Protein AF-0000000085036277 (afdb_homodimer)

InterPro domains:
  IPR016174 Di-haem cytochrome, transmembrane [SSF81342] (13-71)
  IPR025517 Flavinylation-associated cytochrome domain [PF14358] (10-72)

Solvent-accessible surface area (backbone atoms only — not comparable to full-atom values): 9451 Å² total; per-residue (Å²): 128,55,71,64,59,49,49,51,30,51,40,53,51,49,46,52,55,34,46,53,54,30,49,54,35,47,51,52,52,70,73,41,76,89,61,83,68,72,63,87,53,83,97,50,56,69,70,57,42,49,52,52,30,49,54,32,47,54,50,40,52,54,45,47,54,52,44,44,62,79,41,41,66,60,50,50,55,36,51,49,59,71,75,98,129,55,72,66,59,48,49,51,30,53,40,53,51,48,46,52,56,34,46,51,53,31,49,53,35,47,51,52,52,70,73,46,74,89,60,81,66,74,68,71,73,78,100,56,56,68,69,56,42,49,53,53,31,50,54,33,48,53,50,40,52,54,44,46,53,51,45,45,63,79,41,40,68,62,50,50,56,35,52,50,58,70,75,101

Sequence (168 aa):
MSGELKLRAIVSIAQLVLGILLFISGLVLYFTPSGRAHEFIIFMSRGSWRYWHDIFAFAFSGSSLIHIYFNFRSLKVLARRLFSMSGELKLRAIVSIAQLVLGILLFISGLVLYFTPSGRAHEFIIFMSRGSWRYWHDIFAFAFSGSSLIHIYFNFRSLKVLARRLFS

Nearest PDB structures (foldseek):
  6paq-assembly1_A  TM=3.683E-01  e=8.502E+00  Novosphingobium aromaticivorans DSM 12444
  2f1m-assembly1_A  TM=7.946E-01  e=6.495E+00  Escherichia coli

Secondary structure (DSSP, 8-state):
--HHHHHHHHHHHHHHHHHHHHHHHHHHHHHS-SSS--TT-SSS-HHHHHHHHHHHHHHHHHHHHHHHHHTHHHHHHHHHHHH-/--HHHHHHHHHHHHHHHHHHHHHHHHHHHHHS-SSS-----SSS-HHHHHHHHHHHHHHHHHHHHHHHHHTHHHHHHHHHHHH-

Foldseek 3Di:
DDPLVVLLVVLVVLLVVLVVLLVVLVVLLVPDDPDPPQPDRDPDGSVVSVVSNVVSVVVNVVSVVVNCVSCVVVVVVVVVVVVD/DDPLVVLLVVLVVLLVVLVVLLVVLVVVLVPDDPDPPQDDDDPDGSVVSVVSNVVSVVVNVVSVVVNCVSCVVVVVVVVVVVVD

Radius of gyration: 18.12 Å; Cα contacts (8 Å, |Δi|>4): 114; chains: 2; bounding box: 39×53×37 Å

pLDDT: mean 90.37, std 13.34, range [46.0, 98.88]

Organism: Korarchaeum cryptofilum (strain OPF8) (NCBI:txid374847)

Structure (mmCIF, N/CA/C/O backbone):
data_AF-0000000085036277-model_v1
#
loop_
_entity.id
_entity.type
_entity.pdbx_description
1 polymer 'DUF4405 domain-containing protein'
#
loop_
_atom_site.group_PDB
_atom_site.id
_atom_site.type_symbol
_atom_site.label_atom_id
_atom_site.label_alt_id
_atom_site.label_comp_id
_atom_site.label_asym_id
_atom_site.label_entity_id
_atom_site.label_seq_id
_atom_site.pdbx_PDB_ins_code
_atom_site.Cartn_x
_atom_site.Cartn_y
_atom_site.Cartn_z
_atom_site.occupancy
_atom_site.B_iso_or_equiv
_atom_site.auth_seq_id
_atom_site.auth_comp_id
_atom_site.auth_asym_id
_atom_site.auth_atom_id
_atom_site.pdbx_PDB_model_num
ATOM 1 N N . MET A 1 1 ? -10.18 -24.797 0.006 1 83.62 1 MET A N 1
ATOM 2 C CA . MET A 1 1 ? -8.977 -23.969 -0.032 1 83.62 1 MET A CA 1
ATOM 3 C C . MET A 1 1 ? -8.148 -24.156 1.233 1 83.62 1 MET A C 1
ATOM 5 O O . MET A 1 1 ? -8.695 -24.328 2.322 1 83.62 1 MET A O 1
ATOM 9 N N . SER A 1 2 ? -6.824 -24.266 1.001 1 89.94 2 SER A N 1
ATOM 10 C CA . SER A 1 2 ? -5.969 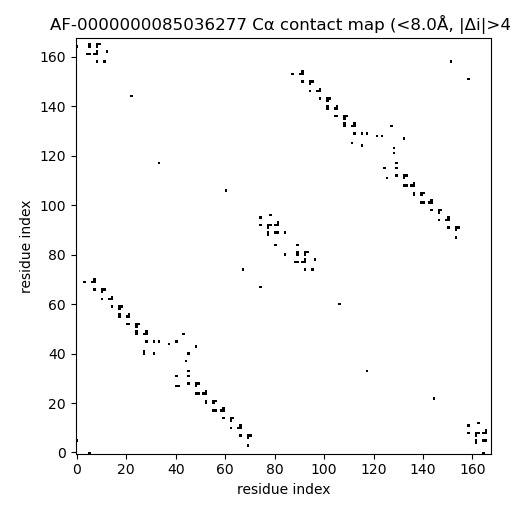-24.406 2.176 1 89.94 2 SER A CA 1
ATOM 11 C C . SER A 1 2 ? -6.047 -23.156 3.059 1 89.94 2 SER A C 1
ATOM 13 O O . SER A 1 2 ? -6.484 -22.094 2.611 1 89.94 2 SER A O 1
ATOM 15 N N . GLY A 1 3 ? -5.652 -23.312 4.309 1 91.81 3 GLY A N 1
ATOM 16 C CA . GLY A 1 3 ? -5.633 -22.188 5.223 1 91.81 3 GLY A CA 1
ATOM 17 C C . GLY A 1 3 ? -4.742 -21.047 4.746 1 91.81 3 GLY A C 1
ATOM 18 O O . GLY A 1 3 ? -5.105 -19.875 4.871 1 91.81 3 GLY A O 1
ATOM 19 N N . GLU A 1 4 ? -3.668 -21.391 4.188 1 93.38 4 GLU A N 1
ATOM 20 C CA . GLU A 1 4 ? -2.723 -20.391 3.701 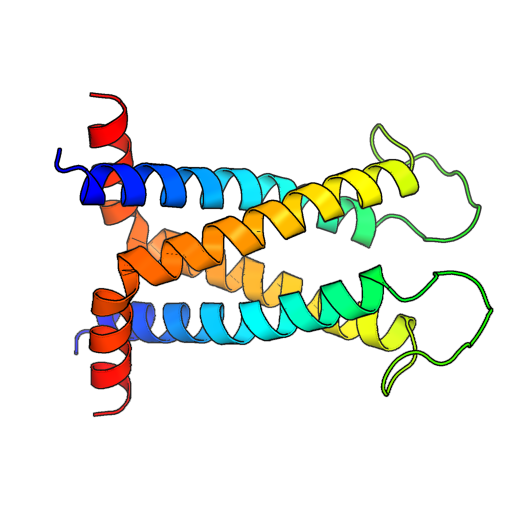1 93.38 4 GLU A CA 1
ATOM 21 C C . GLU A 1 4 ? -3.301 -19.609 2.525 1 93.38 4 GLU A C 1
ATOM 23 O O . GLU A 1 4 ? -3.16 -18.391 2.453 1 93.38 4 GLU A O 1
ATOM 28 N N . LEU A 1 5 ? -3.871 -20.359 1.607 1 93.81 5 LEU A N 1
ATOM 29 C CA . LEU A 1 5 ? -4.465 -19.719 0.442 1 93.81 5 LEU A CA 1
ATOM 30 C C . LEU A 1 5 ? -5.602 -18.781 0.855 1 93.81 5 LEU A C 1
ATOM 32 O O . LEU A 1 5 ? -5.785 -17.719 0.26 1 93.81 5 LEU A O 1
ATOM 36 N N . LYS A 1 6 ? -6.355 -19.234 1.826 1 95.25 6 LYS A N 1
ATOM 37 C CA . LYS A 1 6 ? -7.434 -18.391 2.348 1 95.25 6 LYS A CA 1
ATOM 38 C C . LYS A 1 6 ? -6.891 -17.109 2.955 1 95.25 6 LYS A C 1
ATOM 40 O O . LYS A 1 6 ? -7.469 -16.031 2.768 1 95.25 6 LYS A O 1
ATOM 45 N N . LEU A 1 7 ? -5.84 -17.188 3.684 1 95.69 7 LEU A N 1
ATOM 46 C CA . LEU A 1 7 ? -5.234 -16.016 4.297 1 95.69 7 LEU A CA 1
ATOM 47 C C . LEU A 1 7 ? -4.668 -15.078 3.236 1 95.69 7 LEU A C 1
ATOM 49 O O . LEU A 1 7 ? -4.773 -13.859 3.363 1 95.69 7 LEU A O 1
ATOM 53 N N . ARG A 1 8 ? -4.086 -15.609 2.207 1 96.56 8 ARG A N 1
ATOM 54 C CA . ARG A 1 8 ? -3.613 -14.789 1.095 1 96.56 8 ARG A CA 1
ATOM 55 C C . ARG A 1 8 ? -4.766 -14.031 0.445 1 96.56 8 ARG A C 1
ATOM 57 O O . ARG A 1 8 ? -4.629 -12.852 0.111 1 96.56 8 ARG A O 1
ATOM 64 N N . ALA A 1 9 ? -5.848 -14.742 0.282 1 96.38 9 ALA A N 1
ATOM 65 C CA . ALA A 1 9 ? -7.023 -14.125 -0.325 1 96.38 9 ALA A CA 1
ATOM 66 C C . ALA A 1 9 ? -7.566 -13 0.553 1 96.38 9 ALA A C 1
ATOM 68 O O . ALA A 1 9 ? -7.82 -11.891 0.069 1 96.38 9 ALA A O 1
ATOM 69 N N . ILE A 1 10 ? -7.684 -13.266 1.821 1 97.44 10 ILE A N 1
ATOM 70 C CA . ILE A 1 10 ? -8.242 -12.305 2.768 1 97.44 10 ILE A CA 1
ATOM 71 C C . ILE A 1 10 ? -7.344 -11.078 2.84 1 97.44 10 ILE A C 1
ATOM 73 O O . ILE A 1 10 ? -7.828 -9.945 2.768 1 97.44 10 ILE A O 1
ATOM 77 N N . VAL A 1 11 ? -6.062 -11.289 2.918 1 98 11 VAL A N 1
ATOM 78 C CA . VAL A 1 11 ? -5.145 -10.164 3.082 1 98 11 VAL A CA 1
ATOM 79 C C . VAL A 1 11 ? -5.074 -9.359 1.783 1 98 11 VAL A C 1
ATOM 81 O O . VAL A 1 11 ? -4.973 -8.133 1.809 1 98 11 VAL A O 1
ATOM 84 N N . SER A 1 12 ? -5.113 -10.039 0.648 1 97.69 12 SER A N 1
ATOM 85 C CA . SER A 1 12 ? -5.082 -9.336 -0.63 1 97.69 12 SER A CA 1
ATOM 86 C C . SER A 1 12 ? -6.32 -8.461 -0.807 1 97.69 12 SER A C 1
ATOM 88 O O . SER A 1 12 ? -6.219 -7.324 -1.264 1 97.69 12 SER A O 1
ATOM 90 N N . ILE A 1 13 ? -7.477 -8.922 -0.432 1 97.44 13 ILE A N 1
ATOM 91 C CA . ILE A 1 13 ? -8.719 -8.164 -0.528 1 97.44 13 ILE A CA 1
ATOM 92 C C . ILE A 1 13 ? -8.695 -7.012 0.476 1 97.44 13 ILE A C 1
ATOM 94 O O . ILE A 1 13 ? -9.109 -5.895 0.157 1 97.44 13 ILE A O 1
ATOM 98 N N . ALA A 1 14 ? -8.266 -7.309 1.688 1 98.12 14 ALA A N 1
ATOM 99 C CA . ALA A 1 14 ? -8.133 -6.262 2.699 1 98.12 14 ALA A CA 1
ATOM 100 C C . ALA A 1 14 ? -7.219 -5.141 2.209 1 98.12 14 ALA A C 1
ATOM 102 O O . ALA A 1 14 ? -7.531 -3.959 2.387 1 98.12 14 ALA A O 1
ATOM 103 N N . GLN A 1 15 ? -6.078 -5.469 1.594 1 98.62 15 GLN A N 1
ATOM 104 C CA . GLN A 1 15 ? -5.148 -4.48 1.061 1 98.62 15 GLN A CA 1
ATOM 105 C C . GLN A 1 15 ? -5.82 -3.607 0.004 1 98.62 15 GLN A C 1
ATOM 107 O O . GLN A 1 15 ? -5.574 -2.4 -0.062 1 98.62 15 GLN A O 1
ATOM 112 N N . LEU A 1 16 ? -6.59 -4.238 -0.814 1 98.25 16 LEU A N 1
ATOM 113 C CA . LEU A 1 16 ? -7.285 -3.49 -1.855 1 98.25 16 LEU A CA 1
ATOM 114 C C . LEU A 1 16 ? -8.258 -2.484 -1.245 1 98.25 16 LEU A C 1
ATOM 116 O O . LEU A 1 16 ? -8.234 -1.304 -1.6 1 98.25 16 LEU A O 1
ATOM 120 N N . VAL A 1 17 ? -9.078 -2.891 -0.315 1 98.44 17 VAL A N 1
ATOM 121 C CA . VAL A 1 17 ? -10.086 -2.045 0.322 1 98.44 17 VAL A CA 1
ATOM 122 C C . VAL A 1 17 ? -9.398 -0.95 1.136 1 98.44 17 VAL A C 1
ATOM 124 O O . VAL A 1 17 ? -9.719 0.232 0.996 1 98.44 17 VAL A O 1
ATOM 127 N N . LEU A 1 18 ? -8.43 -1.338 1.933 1 98.88 18 LEU A N 1
ATOM 128 C CA . LEU A 1 18 ? -7.691 -0.379 2.75 1 98.88 18 LEU A CA 1
ATOM 129 C C . LEU A 1 18 ? -6.93 0.61 1.876 1 98.88 18 LEU A C 1
ATOM 131 O O . LEU A 1 18 ? -6.812 1.787 2.223 1 98.88 18 LEU A O 1
ATOM 135 N N . GLY A 1 19 ? -6.402 0.097 0.766 1 98.69 19 GLY A N 1
ATOM 136 C CA . GLY A 1 19 ? -5.703 0.978 -0.158 1 98.69 19 GLY A CA 1
ATOM 137 C C . GLY A 1 19 ? -6.598 2.049 -0.752 1 98.69 19 GLY A C 1
ATOM 138 O O . GLY A 1 19 ? -6.195 3.207 -0.87 1 98.69 19 GLY A O 1
ATOM 139 N N . ILE A 1 20 ? -7.781 1.733 -1.099 1 98.69 20 ILE A N 1
ATOM 140 C CA . ILE A 1 20 ? -8.75 2.67 -1.667 1 98.69 20 ILE A CA 1
ATOM 141 C C . ILE A 1 20 ? -9.125 3.719 -0.624 1 98.69 20 ILE A C 1
ATOM 143 O O . ILE A 1 20 ? -9.117 4.918 -0.912 1 98.69 20 ILE A O 1
ATOM 147 N N . LEU A 1 21 ? -9.43 3.295 0.54 1 98.69 21 LEU A N 1
ATOM 148 C CA . LEU A 1 21 ? -9.797 4.203 1.621 1 98.69 21 LEU A CA 1
ATOM 149 C C . LEU A 1 21 ? -8.641 5.133 1.963 1 98.69 21 LEU A C 1
ATOM 151 O O . LEU A 1 21 ? -8.844 6.328 2.199 1 98.69 21 LEU A O 1
ATOM 155 N N . LEU A 1 22 ? -7.492 4.547 1.986 1 98.81 22 LEU A N 1
ATOM 156 C CA . LEU A 1 22 ? -6.289 5.32 2.281 1 98.81 22 LEU A CA 1
ATOM 157 C C . LEU A 1 22 ? -6.02 6.344 1.186 1 98.81 22 LEU A C 1
ATOM 159 O O . LEU A 1 22 ? -5.68 7.492 1.475 1 98.81 22 LEU A O 1
ATOM 163 N N . PHE A 1 23 ? -6.168 5.953 -0.036 1 98.5 23 PHE A N 1
ATOM 164 C CA . PHE A 1 23 ? -5.93 6.863 -1.15 1 98.5 23 PHE A CA 1
ATOM 165 C C . PHE A 1 23 ? -6.938 8.008 -1.136 1 98.5 23 PHE A C 1
ATOM 167 O O . PHE A 1 23 ? -6.562 9.172 -1.293 1 98.5 23 PHE A O 1
ATOM 174 N N . ILE A 1 24 ? -8.148 7.738 -0.958 1 97.06 24 ILE A N 1
ATOM 175 C CA . ILE A 1 24 ? -9.203 8.75 -0.951 1 97.06 24 ILE A CA 1
ATOM 176 C C . ILE A 1 24 ? -8.977 9.719 0.202 1 97.06 24 ILE A C 1
ATOM 178 O O . ILE A 1 24 ? -9.008 10.938 0.009 1 97.06 24 ILE A O 1
ATOM 182 N N . SER A 1 25 ? -8.719 9.211 1.416 1 96.12 25 SER A N 1
ATOM 183 C CA . SER A 1 25 ? -8.5 10.086 2.562 1 96.12 25 SER A CA 1
ATOM 184 C C . SER A 1 25 ? -7.238 10.93 2.383 1 96.12 25 SER A C 1
ATOM 186 O O . SER A 1 25 ? -7.207 12.102 2.758 1 96.12 25 SER A O 1
ATOM 188 N N . GLY A 1 26 ? -6.211 10.359 1.798 1 96.19 26 GLY A N 1
ATOM 189 C CA . GLY A 1 26 ? -5.008 11.117 1.491 1 96.19 26 GLY A CA 1
ATOM 190 C C . GLY A 1 26 ? -5.242 12.227 0.484 1 96.19 26 GLY A C 1
ATOM 191 O O . GLY A 1 26 ? -4.68 13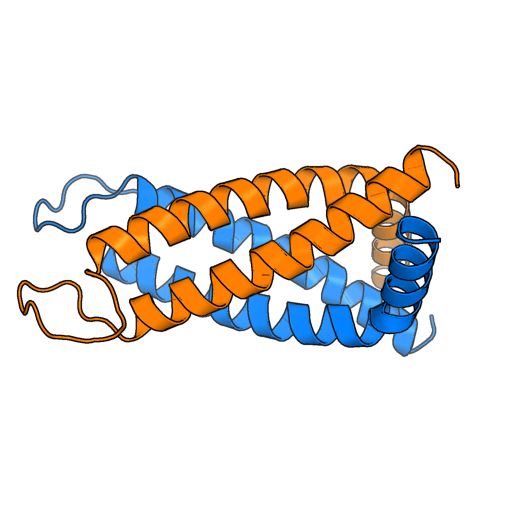.32 0.61 1 96.19 26 GLY A O 1
ATOM 192 N N . LEU A 1 27 ? -6.012 11.945 -0.532 1 95.81 27 LEU A N 1
ATOM 193 C CA . LEU A 1 27 ? -6.34 12.961 -1.529 1 95.81 27 LEU A CA 1
ATOM 194 C C . LEU A 1 27 ? -7.109 14.117 -0.899 1 95.81 27 LEU A C 1
ATOM 196 O O . LEU A 1 27 ? -6.855 15.281 -1.215 1 95.81 27 LEU A O 1
ATOM 200 N N . VAL A 1 28 ? -8.055 13.797 -0.116 1 93.5 28 VAL A N 1
ATOM 201 C CA . VAL A 1 28 ? -8.812 14.836 0.585 1 93.5 28 VAL A CA 1
ATOM 202 C C . VAL A 1 28 ? -7.859 15.703 1.405 1 93.5 28 VAL A C 1
ATOM 204 O O . VAL A 1 28 ? -7.945 16.938 1.373 1 93.5 28 VAL A O 1
ATOM 207 N N . LEU A 1 29 ? -6.949 15.086 2.143 1 92.81 29 LEU A N 1
ATOM 208 C CA . LEU A 1 29 ? -6.004 15.836 2.967 1 92.81 29 LEU A CA 1
ATOM 209 C C . LEU A 1 29 ? -5.059 16.656 2.098 1 92.81 29 LEU A C 1
ATOM 211 O O . LEU A 1 29 ? -4.672 17.766 2.473 1 92.81 29 LEU A O 1
ATOM 215 N N . TYR A 1 30 ? -4.738 16.094 1.041 1 92.75 30 TYR A N 1
ATOM 216 C CA . TYR A 1 30 ? -3.842 16.781 0.117 1 92.75 30 TYR A CA 1
ATOM 217 C C . TYR A 1 30 ? -4.453 18.094 -0.361 1 92.75 30 TYR A C 1
ATOM 219 O O . TYR A 1 30 ? -3.756 19.094 -0.483 1 92.75 30 TYR A O 1
ATOM 227 N N . PHE A 1 31 ? -5.688 18.125 -0.529 1 90.31 31 PHE A N 1
ATOM 228 C CA . PHE A 1 31 ? -6.348 19.297 -1.091 1 90.31 31 PHE A CA 1
ATOM 229 C C . PHE A 1 31 ? -6.957 20.156 0.011 1 90.31 31 PHE A C 1
ATOM 231 O O . PHE A 1 31 ? -7.496 21.234 -0.259 1 90.31 31 PHE A O 1
ATOM 238 N N . THR A 1 32 ? -6.938 19.672 1.232 1 83.88 32 THR A N 1
ATOM 239 C CA . THR A 1 32 ? -7.477 20.453 2.342 1 83.88 32 THR A CA 1
ATOM 240 C C . THR A 1 32 ? -6.363 21.203 3.07 1 83.88 32 THR A C 1
ATOM 242 O O . THR A 1 32 ? -5.461 20.578 3.635 1 83.88 32 THR A O 1
ATOM 245 N N . PRO A 1 33 ? -6.441 22.516 3.094 1 75.12 33 PRO A N 1
ATOM 246 C CA . PRO A 1 33 ? -5.379 23.297 3.719 1 75.12 33 PRO A CA 1
ATOM 247 C C . PRO A 1 33 ? -5.316 23.109 5.234 1 75.12 33 PRO A C 1
ATOM 249 O O . PRO A 1 33 ? -6.332 22.797 5.863 1 75.12 33 PRO A O 1
ATOM 252 N N . SER A 1 34 ? -4.191 23.078 6.062 1 72.06 34 SER A N 1
ATOM 253 C CA . SER A 1 34 ? -4.004 22.906 7.496 1 72.06 34 SER A CA 1
ATOM 254 C C . SER A 1 34 ? -4.539 24.094 8.273 1 72.06 34 SER A C 1
ATOM 256 O O . SER A 1 34 ? -4.895 23.969 9.453 1 72.06 34 SER A O 1
ATOM 258 N N . GLY A 1 35 ? -4.508 25.297 7.699 1 60.56 35 GLY A N 1
ATOM 259 C CA . GLY A 1 35 ? -4.949 26.5 8.406 1 60.56 35 GLY A CA 1
ATOM 260 C C . GLY A 1 35 ? -6.449 26.531 8.625 1 60.56 35 GLY A C 1
ATOM 261 O O . GLY A 1 35 ? -7.16 25.594 8.258 1 60.56 35 GLY A O 1
ATOM 262 N N . ARG A 1 36 ? -6.875 27.453 9.773 1 54.53 36 ARG A N 1
ATOM 263 C CA . ARG A 1 36 ? -8.234 27.719 10.25 1 54.53 36 ARG A CA 1
ATOM 264 C C . ARG A 1 36 ? -9.211 27.797 9.086 1 54.53 36 ARG A C 1
ATOM 266 O O . ARG A 1 36 ? -10.406 28.031 9.289 1 54.53 36 ARG A O 1
ATOM 273 N N . ALA A 1 37 ? -8.719 28.219 8.047 1 48.88 37 ALA A N 1
ATOM 274 C CA . ALA A 1 37 ? -9.844 28.484 7.16 1 48.88 37 ALA A CA 1
ATOM 275 C C . ALA A 1 37 ? -10.68 27.234 6.941 1 48.88 37 ALA A C 1
ATOM 277 O O . ALA A 1 37 ? -10.133 26.156 6.684 1 48.88 37 ALA A O 1
ATOM 278 N N . HIS A 1 38 ? -11.695 27.078 7.773 1 50.72 38 HIS A N 1
ATOM 279 C CA . HIS A 1 38 ? -12.742 26.062 7.789 1 50.72 38 HIS A CA 1
ATOM 280 C C . HIS A 1 38 ? -12.992 25.5 6.391 1 50.72 38 HIS A C 1
ATOM 282 O O . HIS A 1 38 ? -13.953 24.766 6.176 1 50.72 38 HIS A O 1
ATOM 288 N N . GLU A 1 39 ? -12.555 26.406 5.41 1 47.66 39 GLU A N 1
ATOM 289 C CA . GLU A 1 39 ? -13.43 26.219 4.258 1 47.66 39 GLU A CA 1
ATOM 290 C C . GLU A 1 39 ? -13.797 24.734 4.086 1 47.66 39 GLU A C 1
ATOM 292 O O . GLU A 1 39 ? -13.195 23.875 4.719 1 47.66 39 GLU A O 1
ATOM 297 N N . PHE A 1 40 ? -14.492 24.641 2.996 1 48.25 40 PHE A N 1
ATOM 298 C CA . PHE A 1 40 ? -15.477 23.719 2.428 1 48.25 40 PHE A CA 1
ATOM 299 C C . PHE A 1 40 ? -14.906 22.312 2.346 1 48.25 40 PHE A C 1
ATOM 301 O O . PHE A 1 40 ? -14.344 21.922 1.32 1 48.25 40 PHE A O 1
ATOM 308 N N . ILE A 1 41 ? -14.07 21.938 3.275 1 53.75 41 ILE A N 1
ATOM 309 C CA . ILE A 1 41 ? -13.688 20.609 2.814 1 53.75 41 ILE A CA 1
ATOM 310 C C . ILE A 1 41 ? -14.898 19.672 2.834 1 53.75 41 ILE A C 1
ATOM 312 O O . ILE A 1 41 ? -15.891 19.953 3.516 1 53.75 41 ILE A O 1
ATOM 316 N N . ILE A 1 42 ? -14.664 18.469 2.174 1 67.06 42 ILE A N 1
ATOM 317 C CA . ILE A 1 42 ? -15.586 17.406 1.805 1 67.06 42 ILE A CA 1
ATOM 318 C C . ILE A 1 42 ? -16.016 16.656 3.055 1 67.06 42 ILE A C 1
ATOM 320 O O . ILE A 1 42 ? -15.281 15.797 3.559 1 67.06 42 ILE A O 1
ATOM 324 N N . PHE A 1 43 ? -17.188 16.719 3.457 1 75.19 43 PHE A N 1
ATOM 325 C CA . PHE A 1 43 ? -18.094 15.93 4.297 1 75.19 43 PHE A CA 1
ATOM 326 C C . PHE A 1 43 ? -17.703 16.031 5.766 1 75.19 43 PHE A C 1
ATOM 328 O O . PHE A 1 43 ? -18.562 16.109 6.641 1 75.19 43 PHE A O 1
ATOM 335 N N . MET A 1 44 ? -16.297 16.141 6.137 1 84.5 44 MET A N 1
ATOM 336 C CA . MET A 1 44 ? -15.797 16.156 7.504 1 84.5 44 MET A CA 1
ATOM 337 C C . MET A 1 44 ? -14.648 17.141 7.652 1 84.5 44 MET A C 1
ATOM 339 O O . MET A 1 44 ? -14.156 17.688 6.66 1 84.5 44 MET A O 1
ATOM 343 N N . SER A 1 45 ? -14.32 17.516 9.016 1 85.25 45 SER A N 1
ATOM 344 C CA . SER A 1 45 ? -13.188 18.391 9.273 1 85.25 45 SER A CA 1
ATOM 345 C C . SER A 1 45 ? -11.875 17.75 8.836 1 85.25 45 SER A C 1
ATOM 347 O O . SER A 1 45 ? -11.797 16.531 8.688 1 85.25 45 SER A O 1
ATOM 349 N N . ARG A 1 46 ? -10.844 18.484 8.68 1 87.62 46 ARG A N 1
ATOM 350 C CA . ARG A 1 46 ? -9.523 17.984 8.336 1 87.62 46 ARG A CA 1
ATOM 351 C C . ARG A 1 46 ? -9 17.031 9.406 1 87.62 46 ARG A C 1
ATOM 353 O O . ARG A 1 46 ? -8.352 16.031 9.094 1 87.62 46 ARG A O 1
ATOM 360 N N . GLY A 1 47 ? -9.211 17.469 10.703 1 87.69 47 GLY A N 1
ATOM 361 C CA . GLY A 1 47 ? -8.797 16.594 11.797 1 87.69 47 GLY A CA 1
ATOM 362 C C . GLY A 1 47 ? -9.438 15.227 11.75 1 87.69 47 GLY A C 1
ATOM 363 O O . GLY A 1 47 ? -8.789 14.219 12.047 1 87.69 47 GLY A O 1
ATOM 364 N N . SER A 1 48 ? -10.703 15.211 11.391 1 91.44 48 SER A N 1
ATOM 365 C CA . SER A 1 48 ? -11.406 13.938 11.266 1 91.44 48 SER A CA 1
ATOM 366 C C . SER A 1 48 ? -10.844 13.102 10.117 1 91.44 48 SER A C 1
ATOM 368 O O . SER A 1 48 ? -10.672 11.891 10.25 1 91.44 48 SER A O 1
ATOM 370 N N . TRP A 1 49 ? -10.57 13.742 9.039 1 93.19 49 TRP A N 1
ATOM 371 C CA . TRP A 1 49 ? -9.969 13.047 7.906 1 93.19 49 TRP A CA 1
ATOM 372 C C . TRP A 1 49 ? -8.602 12.484 8.281 1 93.19 49 TRP A C 1
ATOM 374 O O . TRP A 1 49 ? -8.25 11.367 7.887 1 93.19 49 TRP A O 1
ATOM 384 N N . ARG A 1 50 ? -7.844 13.227 8.945 1 92.5 50 ARG A N 1
ATOM 385 C CA . ARG A 1 50 ? -6.527 12.781 9.391 1 92.5 50 ARG A CA 1
ATOM 386 C C . ARG A 1 50 ? -6.641 11.57 10.305 1 92.5 50 ARG A C 1
ATOM 388 O O . ARG A 1 50 ? -5.859 10.617 10.195 1 92.5 50 ARG A O 1
ATOM 395 N N . TYR A 1 51 ? -7.562 11.648 11.234 1 94.69 51 TYR A N 1
ATOM 396 C CA . TYR A 1 51 ? -7.801 10.547 12.148 1 94.69 51 TYR A CA 1
ATOM 397 C C . TYR A 1 51 ? -8.086 9.25 11.391 1 94.69 51 TYR A C 1
ATOM 399 O O . TYR A 1 51 ? -7.438 8.227 11.633 1 94.69 51 TYR A O 1
ATOM 407 N N . TRP A 1 52 ? -9 9.281 10.492 1 96.69 52 TRP A N 1
ATOM 408 C CA . TRP A 1 52 ? -9.352 8.102 9.703 1 96.69 52 TRP A CA 1
ATOM 409 C C . TRP A 1 52 ? -8.188 7.668 8.82 1 96.69 52 TRP A C 1
ATOM 411 O O . TRP A 1 52 ? -7.895 6.473 8.703 1 96.69 52 TRP A O 1
ATOM 421 N N . HIS A 1 53 ? -7.516 8.602 8.172 1 97.75 53 HIS A N 1
ATOM 422 C CA . HIS A 1 53 ? -6.344 8.289 7.367 1 97.75 53 HIS A CA 1
ATOM 423 C C . HIS A 1 53 ? -5.301 7.523 8.18 1 97.75 53 HIS A C 1
ATOM 425 O O . HIS A 1 53 ? -4.75 6.527 7.707 1 97.75 53 HIS A O 1
ATOM 431 N N . ASP A 1 54 ? -5.082 8 9.375 1 97.81 54 ASP A N 1
ATOM 432 C CA . ASP A 1 54 ? -4.086 7.352 10.227 1 97.81 54 ASP A CA 1
ATOM 433 C C . ASP A 1 54 ? -4.504 5.922 10.57 1 97.81 54 ASP A C 1
ATOM 435 O O . ASP A 1 54 ? -3.672 5.016 10.594 1 97.81 54 ASP A O 1
ATOM 439 N N . ILE A 1 55 ? -5.762 5.707 10.898 1 98.56 55 ILE A N 1
ATOM 440 C CA . ILE A 1 55 ? -6.262 4.367 11.18 1 98.56 55 ILE A CA 1
ATOM 441 C C . ILE A 1 55 ? -6.062 3.471 9.961 1 98.56 55 ILE A C 1
ATOM 443 O O . ILE A 1 55 ? -5.559 2.354 10.078 1 98.56 55 ILE A O 1
ATOM 447 N N . PHE A 1 56 ? -6.426 3.932 8.789 1 98.81 56 PHE A N 1
ATOM 448 C CA . PHE A 1 56 ? -6.266 3.17 7.551 1 98.81 56 PHE A CA 1
ATOM 449 C C . PHE A 1 56 ? -4.797 2.887 7.273 1 98.81 56 PHE A C 1
ATOM 451 O O . PHE A 1 56 ? -4.441 1.796 6.82 1 98.81 56 PHE A O 1
ATOM 458 N N . ALA A 1 57 ? -3.982 3.836 7.562 1 98.88 57 ALA A N 1
ATOM 459 C CA . ALA A 1 57 ? -2.555 3.693 7.289 1 98.88 57 ALA A CA 1
ATOM 460 C C . ALA A 1 57 ? -1.929 2.629 8.188 1 98.88 57 ALA A C 1
ATOM 462 O O . ALA A 1 57 ? -1.134 1.808 7.727 1 98.88 57 ALA A O 1
ATOM 463 N N . PHE A 1 58 ? -2.252 2.637 9.445 1 98.75 58 PHE A N 1
ATOM 464 C CA . PHE A 1 58 ? -1.72 1.631 10.359 1 98.75 58 PHE A CA 1
ATOM 465 C C . PHE A 1 58 ? -2.26 0.248 10.016 1 98.75 58 PHE A C 1
ATOM 467 O O . PHE A 1 58 ? -1.521 -0.738 10.047 1 98.75 58 PHE A O 1
ATOM 474 N N . ALA A 1 59 ? -3.504 0.185 9.711 1 98.81 59 ALA A N 1
ATOM 475 C CA . ALA A 1 59 ? -4.102 -1.085 9.305 1 98.81 59 ALA A CA 1
ATOM 476 C C . ALA A 1 59 ? -3.465 -1.601 8.016 1 98.81 59 ALA A C 1
ATOM 478 O O . ALA A 1 59 ? -3.162 -2.789 7.898 1 98.81 59 ALA A O 1
ATOM 479 N N . PHE A 1 60 ? -3.32 -0.742 7.008 1 98.88 60 PHE A N 1
ATOM 480 C CA . PHE A 1 60 ? -2.707 -1.108 5.734 1 98.88 60 PHE A CA 1
ATOM 481 C C . PHE A 1 60 ? -1.277 -1.592 5.941 1 98.88 60 PHE A C 1
ATOM 483 O O . PHE A 1 60 ? -0.854 -2.576 5.332 1 98.88 60 PHE A O 1
ATOM 490 N N . SER A 1 61 ? -0.551 -0.896 6.789 1 98.75 61 SER A N 1
ATOM 491 C CA . SER A 1 61 ? 0.821 -1.296 7.082 1 98.75 61 SER A CA 1
ATOM 492 C C . SER A 1 61 ? 0.868 -2.672 7.734 1 98.75 61 SER A C 1
ATOM 494 O O . SER A 1 61 ? 1.684 -3.518 7.359 1 98.75 61 SER A O 1
ATOM 496 N N . GLY A 1 62 ? 0.039 -2.896 8.766 1 98.5 62 GLY A N 1
ATOM 497 C CA . GLY A 1 62 ? -0.042 -4.215 9.375 1 98.5 62 GLY A CA 1
ATOM 498 C C . GLY A 1 62 ? -0.4 -5.309 8.383 1 98.5 62 GLY A C 1
ATOM 499 O O . GLY A 1 62 ? 0.235 -6.363 8.367 1 98.5 62 GLY A O 1
ATOM 500 N N . SER A 1 63 ? -1.384 -5.086 7.586 1 98.62 63 SER A N 1
ATOM 501 C CA . SER A 1 63 ? -1.805 -6.047 6.57 1 98.62 63 SER A CA 1
ATOM 502 C C . SER A 1 63 ? -0.699 -6.289 5.551 1 98.62 63 SER A C 1
ATOM 504 O O . SER A 1 63 ? -0.549 -7.406 5.043 1 98.62 63 SER A O 1
ATOM 506 N N . SER A 1 64 ? 0.079 -5.254 5.227 1 98.69 64 SER A N 1
ATOM 507 C CA . SER A 1 64 ? 1.182 -5.383 4.277 1 98.69 64 SER A CA 1
ATOM 508 C C . SER A 1 64 ? 2.264 -6.316 4.809 1 98.69 64 SER A C 1
ATOM 510 O O . SER A 1 64 ? 2.854 -7.086 4.051 1 98.69 64 SER A O 1
ATOM 512 N N . LEU A 1 65 ? 2.514 -6.223 6.102 1 98.5 65 LEU A N 1
ATOM 513 C CA . LEU A 1 65 ? 3.477 -7.133 6.715 1 98.5 65 LEU A CA 1
ATOM 514 C C . LEU A 1 65 ? 2.998 -8.578 6.613 1 98.5 65 LEU A C 1
ATOM 516 O O . LEU A 1 65 ? 3.785 -9.477 6.305 1 98.5 65 LEU A O 1
ATOM 520 N N . ILE A 1 66 ? 1.783 -8.812 6.844 1 98.5 66 ILE A N 1
ATOM 521 C CA . ILE A 1 66 ? 1.198 -10.148 6.719 1 98.5 66 ILE A CA 1
ATOM 522 C C . ILE A 1 66 ? 1.253 -10.602 5.262 1 98.5 66 ILE A C 1
ATOM 524 O O . ILE A 1 66 ? 1.604 -11.742 4.973 1 98.5 66 ILE A O 1
ATOM 528 N N . HIS A 1 67 ? 0.868 -9.688 4.344 1 98.19 67 HIS A N 1
ATOM 529 C CA . HIS A 1 67 ? 0.932 -9.93 2.91 1 98.19 67 HIS A CA 1
ATOM 530 C C . HIS A 1 67 ? 2.33 -10.367 2.488 1 98.19 67 HIS A C 1
ATOM 532 O O . HIS A 1 67 ? 2.488 -11.383 1.8 1 98.19 67 HIS A O 1
ATOM 538 N N . ILE A 1 68 ? 3.312 -9.664 2.916 1 98.06 68 ILE A N 1
ATOM 539 C CA . ILE A 1 68 ? 4.695 -9.984 2.586 1 98.06 68 ILE A CA 1
ATOM 540 C C . ILE A 1 68 ? 5.062 -11.344 3.182 1 98.06 68 ILE A C 1
ATOM 542 O O . ILE A 1 68 ? 5.719 -12.156 2.529 1 98.06 68 ILE A O 1
ATOM 546 N N . TYR A 1 69 ? 4.672 -11.547 4.387 1 97.94 69 TYR A N 1
ATOM 547 C CA . TYR A 1 69 ? 4.977 -12.805 5.062 1 97.94 69 TYR A CA 1
ATOM 548 C C . TYR A 1 69 ? 4.449 -13.992 4.27 1 97.94 69 TYR A C 1
ATOM 550 O O . TYR A 1 69 ? 5.184 -14.945 4.004 1 97.94 69 TYR A O 1
ATOM 558 N N . PHE A 1 70 ? 3.244 -13.969 3.77 1 96.62 70 PHE A N 1
ATOM 559 C CA . PHE A 1 70 ? 2.609 -15.102 3.109 1 96.62 70 PHE A CA 1
ATOM 560 C C . PHE A 1 70 ? 3.037 -15.188 1.649 1 96.62 70 PHE A C 1
ATOM 562 O O . PHE A 1 70 ? 2.873 -16.234 1.011 1 96.62 70 PHE A O 1
ATOM 569 N N . ASN A 1 71 ? 3.584 -14.062 1.111 1 96.38 71 ASN A N 1
ATOM 570 C CA . ASN A 1 71 ? 4.035 -14.086 -0.276 1 96.38 71 ASN A CA 1
ATOM 571 C C . ASN A 1 71 ? 5.551 -13.945 -0.374 1 96.38 71 ASN A C 1
ATOM 573 O O . ASN A 1 71 ? 6.074 -13.523 -1.409 1 96.38 71 ASN A O 1
ATOM 577 N N . PHE A 1 72 ? 6.258 -14.305 0.71 1 96.88 72 PHE A N 1
ATOM 578 C CA . PHE A 1 72 ? 7.695 -14.062 0.783 1 96.88 72 PHE A CA 1
ATOM 579 C C . PHE A 1 72 ? 8.438 -14.953 -0.209 1 96.88 72 PHE A C 1
ATOM 581 O O . PHE A 1 72 ? 9.438 -14.531 -0.795 1 96.88 72 PHE A O 1
ATOM 588 N N . ARG A 1 73 ? 7.996 -16.156 -0.371 1 95.56 73 ARG A N 1
ATOM 589 C CA . ARG A 1 73 ? 8.648 -17.047 -1.317 1 95.56 73 ARG A CA 1
ATOM 590 C C . ARG A 1 73 ? 8.555 -16.516 -2.74 1 95.56 73 ARG A C 1
ATOM 592 O O . ARG A 1 73 ? 9.547 -16.516 -3.473 1 95.56 73 ARG A O 1
ATOM 599 N N . SER A 1 74 ? 7.344 -16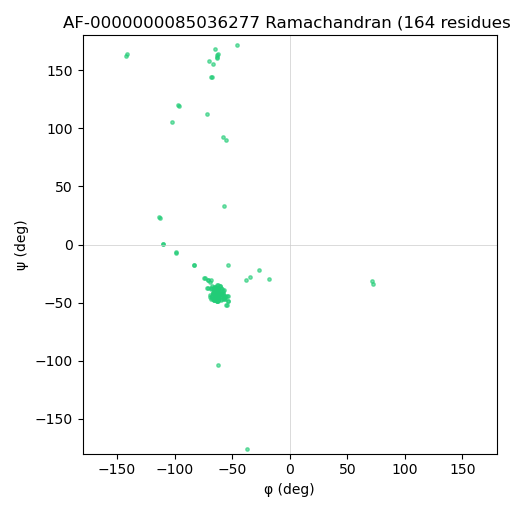.109 -3.092 1 94.62 74 SER A N 1
ATOM 600 C CA . SER A 1 74 ? 7.164 -15.508 -4.406 1 94.62 74 SER A CA 1
ATOM 601 C C . SER A 1 74 ? 8.055 -14.281 -4.582 1 94.62 74 SER A C 1
ATOM 603 O O . SER A 1 74 ? 8.688 -14.109 -5.625 1 94.62 74 SER A O 1
ATOM 605 N N . LEU A 1 75 ? 8.156 -13.469 -3.582 1 96.5 75 LEU A N 1
ATOM 606 C CA . LEU A 1 75 ? 8.984 -12.266 -3.619 1 96.5 75 LEU A CA 1
ATOM 607 C C . LEU A 1 75 ? 10.453 -12.625 -3.809 1 96.5 75 LEU A C 1
ATOM 609 O O . LEU A 1 75 ? 11.148 -12 -4.613 1 96.5 75 LEU A O 1
ATOM 613 N N . LYS A 1 76 ? 10.859 -13.57 -3.111 1 96.38 76 LYS A N 1
ATOM 614 C CA . LYS A 1 76 ? 12.25 -14.008 -3.186 1 96.38 76 LYS A CA 1
ATOM 615 C C . LYS A 1 76 ? 12.586 -14.516 -4.582 1 96.38 76 LYS A C 1
ATOM 617 O O . LYS A 1 76 ? 13.641 -14.195 -5.129 1 96.38 76 LYS A O 1
ATOM 622 N N . VAL A 1 77 ? 11.797 -15.32 -5.184 1 95.12 77 VAL A N 1
ATOM 623 C CA . VAL A 1 77 ? 12.008 -15.883 -6.516 1 95.12 77 VAL A CA 1
ATOM 624 C C . VAL A 1 77 ? 12.062 -14.75 -7.547 1 95.12 77 VAL A C 1
ATOM 626 O O . VAL A 1 77 ? 12.953 -14.727 -8.398 1 95.12 77 VAL A O 1
ATOM 629 N N . LEU A 1 78 ? 11.133 -13.797 -7.41 1 94.31 78 LEU A N 1
ATOM 630 C CA . LEU A 1 78 ? 11.086 -12.672 -8.336 1 94.31 78 LEU A CA 1
ATOM 631 C C . LEU A 1 78 ? 12.352 -11.82 -8.219 1 94.31 78 LEU A C 1
ATOM 633 O O . LEU A 1 78 ? 12.938 -11.438 -9.234 1 94.31 78 LEU A O 1
ATOM 637 N N . ALA A 1 79 ? 12.773 -11.555 -7.027 1 93.19 79 ALA A N 1
ATOM 638 C CA . ALA A 1 79 ? 13.961 -10.75 -6.781 1 93.19 79 ALA A CA 1
ATOM 639 C C . ALA A 1 79 ? 15.211 -11.43 -7.34 1 93.19 79 ALA A C 1
ATOM 641 O O . ALA A 1 79 ? 16.047 -10.781 -7.961 1 93.19 79 ALA A O 1
ATOM 642 N N . ARG A 1 80 ? 15.305 -12.672 -7.176 1 94 80 ARG A N 1
ATOM 643 C CA . ARG A 1 80 ? 16.453 -13.43 -7.672 1 94 80 ARG A CA 1
ATOM 644 C C . ARG A 1 80 ? 16.516 -13.391 -9.195 1 94 80 ARG A C 1
ATOM 646 O O . ARG A 1 80 ? 17.594 -13.258 -9.773 1 94 80 ARG A O 1
ATOM 653 N N . ARG A 1 81 ? 15.438 -13.43 -9.836 1 90.5 81 ARG A N 1
ATOM 654 C CA . ARG A 1 81 ? 15.375 -13.422 -11.289 1 90.5 81 ARG A CA 1
ATOM 655 C C . ARG A 1 81 ? 15.75 -12.055 -11.844 1 90.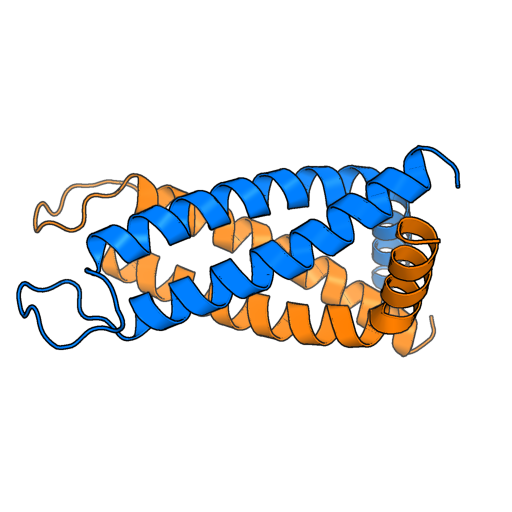5 81 ARG A C 1
ATOM 657 O O . ARG A 1 81 ? 16.328 -11.953 -12.93 1 90.5 81 ARG A O 1
ATOM 664 N N . LEU A 1 82 ? 15.469 -11.062 -11.094 1 89.31 82 LEU A N 1
ATOM 665 C CA . LEU A 1 82 ? 15.75 -9.703 -11.531 1 89.31 82 LEU A CA 1
ATOM 666 C C . LEU A 1 82 ? 17.234 -9.406 -11.461 1 89.31 82 LEU A C 1
ATOM 668 O O . LEU A 1 82 ? 17.766 -8.641 -12.273 1 89.31 82 LEU A O 1
ATOM 672 N N . PHE A 1 83 ? 17.891 -10.016 -10.602 1 88.12 83 PHE A N 1
ATOM 673 C CA . PHE A 1 83 ? 19.297 -9.656 -10.375 1 88.12 83 PHE A CA 1
ATOM 674 C C . PHE A 1 83 ? 20.219 -10.758 -10.867 1 88.12 83 PHE A C 1
ATOM 676 O O . PHE A 1 83 ? 21.438 -10.672 -10.695 1 88.12 83 PHE A O 1
ATOM 683 N N . SER A 1 84 ? 19.719 -11.852 -11.414 1 84.31 84 SER A N 1
ATOM 684 C CA . SER A 1 84 ? 20.531 -12.891 -12.039 1 84.31 84 SER A CA 1
ATOM 685 C C . SER A 1 84 ? 20.656 -12.672 -13.547 1 84.31 84 SER A C 1
ATOM 687 O O . SER A 1 84 ? 19.781 -12.047 -14.156 1 84.31 84 SER A O 1
ATOM 689 N N . MET B 1 1 ? 13.828 -14.344 -18.391 1 83.62 1 MET B N 1
ATOM 690 C CA . MET B 1 1 ? 12.531 -13.992 -17.812 1 83.62 1 MET B CA 1
ATOM 691 C C . MET B 1 1 ? 11.672 -13.242 -18.828 1 83.62 1 MET B C 1
ATOM 693 O O . MET B 1 1 ? 12.18 -12.453 -19.625 1 83.62 1 MET B O 1
ATOM 697 N N . SER B 1 2 ? 10.391 -13.648 -18.844 1 90.06 2 SER B N 1
ATOM 698 C CA . SER B 1 2 ? 9.492 -12.93 -19.75 1 90.06 2 SER B CA 1
ATOM 699 C C . SER B 1 2 ? 9.375 -11.461 -19.359 1 90.06 2 SER B C 1
ATOM 701 O O . SER B 1 2 ? 9.711 -11.078 -18.234 1 90.06 2 SER B O 1
ATOM 703 N N . GLY B 1 3 ? 8.914 -10.641 -20.297 1 91.88 3 GLY B N 1
ATOM 704 C CA . GLY B 1 3 ? 8.703 -9.227 -20.016 1 91.88 3 GLY B CA 1
ATOM 705 C C . GLY B 1 3 ? 7.715 -8.984 -18.906 1 91.88 3 GLY B C 1
ATOM 706 O O . GLY B 1 3 ? 7.918 -8.102 -18.062 1 91.88 3 GLY B O 1
ATOM 707 N N . GLU B 1 4 ? 6.734 -9.773 -18.859 1 93.31 4 GLU B N 1
ATOM 708 C CA . GLU B 1 4 ? 5.703 -9.633 -17.844 1 93.31 4 GLU B CA 1
ATOM 709 C C . GLU B 1 4 ? 6.246 -9.969 -16.453 1 93.31 4 GLU B C 1
ATOM 711 O O . GLU B 1 4 ? 5.957 -9.266 -15.477 1 93.31 4 GLU B O 1
ATOM 716 N N . LEU B 1 5 ? 6.953 -11.078 -16.406 1 93.75 5 LEU B N 1
ATOM 717 C CA . LEU B 1 5 ? 7.527 -11.484 -15.133 1 93.75 5 LEU B CA 1
ATOM 718 C C . LEU B 1 5 ? 8.516 -10.445 -14.625 1 93.75 5 LEU B C 1
ATOM 720 O O . LEU B 1 5 ? 8.602 -10.203 -13.414 1 93.75 5 LEU B O 1
ATOM 724 N N . LYS B 1 6 ? 9.266 -9.883 -15.547 1 95.38 6 LYS B N 1
ATOM 725 C CA . LYS B 1 6 ? 10.203 -8.828 -15.18 1 95.38 6 LYS B CA 1
ATOM 726 C C . LYS B 1 6 ? 9.477 -7.617 -14.617 1 95.38 6 LYS B C 1
ATOM 728 O O . LYS B 1 6 ? 9.922 -7.012 -13.641 1 95.38 6 LYS B O 1
ATOM 733 N N . LEU B 1 7 ? 8.391 -7.242 -15.203 1 95.69 7 LEU B N 1
ATOM 734 C CA . LEU B 1 7 ? 7.613 -6.105 -14.734 1 95.69 7 LEU B CA 1
ATOM 735 C C . LEU B 1 7 ? 7 -6.395 -13.367 1 95.69 7 LEU B C 1
ATOM 737 O O . LEU B 1 7 ? 6.945 -5.512 -12.508 1 95.69 7 LEU B O 1
ATOM 741 N N . ARG B 1 8 ? 6.555 -7.586 -13.148 1 96.56 8 ARG B N 1
ATOM 742 C CA . ARG B 1 8 ? 6.047 -7.98 -11.836 1 96.56 8 ARG B CA 1
ATOM 743 C C . ARG B 1 8 ? 7.129 -7.855 -10.766 1 96.56 8 ARG B C 1
ATOM 745 O O . ARG B 1 8 ? 6.867 -7.383 -9.664 1 96.56 8 ARG B O 1
ATOM 752 N N . ALA B 1 9 ? 8.297 -8.289 -11.148 1 96.38 9 ALA B N 1
ATOM 753 C CA . ALA B 1 9 ? 9.414 -8.227 -10.219 1 96.38 9 ALA B CA 1
ATOM 754 C C . ALA B 1 9 ? 9.766 -6.777 -9.883 1 96.38 9 ALA B C 1
ATOM 756 O O . ALA B 1 9 ? 9.914 -6.418 -8.719 1 96.38 9 ALA B O 1
ATOM 757 N N . ILE B 1 10 ? 9.852 -5.969 -10.898 1 97.38 10 ILE B N 1
ATOM 758 C CA . ILE B 1 10 ? 10.234 -4.57 -10.742 1 97.38 10 ILE B CA 1
ATOM 759 C C . ILE B 1 10 ? 9.188 -3.844 -9.898 1 97.38 10 ILE B C 1
ATOM 761 O O . ILE B 1 10 ? 9.531 -3.125 -8.953 1 97.38 10 ILE B O 1
ATOM 765 N N . VAL B 1 11 ? 7.938 -4.066 -10.172 1 98 11 VAL B N 1
ATOM 766 C CA . VAL B 1 11 ? 6.883 -3.344 -9.469 1 98 11 VAL B CA 1
ATOM 767 C C . VAL B 1 11 ? 6.781 -3.846 -8.031 1 98 11 VAL B C 1
ATOM 769 O O . VAL B 1 11 ? 6.527 -3.064 -7.113 1 98 11 VAL B O 1
ATOM 772 N N . SER B 1 12 ? 6.965 -5.145 -7.828 1 97.75 12 SER B N 1
ATOM 773 C CA . SER B 1 12 ? 6.918 -5.684 -6.477 1 97.75 12 SER B CA 1
ATOM 774 C C . SER B 1 12 ? 8.047 -5.117 -5.617 1 97.75 12 SER B C 1
ATOM 776 O O . SER B 1 12 ? 7.832 -4.762 -4.457 1 97.75 12 SER B O 1
ATOM 778 N N . ILE B 1 13 ? 9.227 -4.977 -6.145 1 97.44 13 ILE B N 1
ATOM 779 C CA . ILE B 1 13 ? 10.367 -4.418 -5.422 1 97.44 13 ILE B CA 1
ATOM 780 C C . ILE B 1 13 ? 10.148 -2.926 -5.184 1 97.44 13 ILE B C 1
ATOM 782 O O . ILE B 1 13 ? 10.43 -2.416 -4.102 1 97.44 13 ILE B O 1
ATOM 786 N N . ALA B 1 14 ? 9.68 -2.242 -6.211 1 98.12 14 ALA B N 1
ATOM 787 C CA . ALA B 1 14 ? 9.359 -0.824 -6.062 1 98.12 14 ALA B CA 1
ATOM 788 C C . ALA B 1 14 ? 8.352 -0.602 -4.945 1 98.12 14 ALA B C 1
ATOM 790 O O . ALA B 1 14 ? 8.5 0.315 -4.133 1 98.12 14 ALA B O 1
ATOM 791 N N . GLN B 1 15 ? 7.301 -1.422 -4.871 1 98.62 15 GLN B N 1
ATOM 792 C CA . GLN B 1 15 ? 6.289 -1.322 -3.824 1 98.62 15 GLN B CA 1
ATOM 793 C C . GLN B 1 15 ? 6.906 -1.498 -2.441 1 98.62 15 GLN B C 1
ATOM 795 O O . GLN B 1 15 ? 6.52 -0.817 -1.489 1 98.62 15 GLN B O 1
ATOM 800 N N . LEU B 1 16 ? 7.797 -2.428 -2.352 1 98.25 16 LEU B N 1
ATOM 801 C CA . LEU B 1 16 ? 8.453 -2.668 -1.071 1 98.25 16 LEU B CA 1
ATOM 802 C C . LEU B 1 16 ? 9.258 -1.446 -0.634 1 98.25 16 LEU B C 1
ATOM 804 O O . LEU B 1 16 ? 9.109 -0.977 0.497 1 98.25 16 LEU B O 1
ATOM 808 N N . VAL B 1 17 ? 10.07 -0.886 -1.502 1 98.44 17 VAL B N 1
ATOM 809 C CA . VAL B 1 17 ? 10.922 0.259 -1.201 1 98.44 17 VAL B CA 1
ATOM 810 C C . VAL B 1 17 ? 10.055 1.487 -0.92 1 98.44 17 VAL B C 1
ATOM 812 O O . VAL B 1 17 ? 10.242 2.162 0.096 1 98.44 17 VAL B O 1
ATOM 815 N N . LEU B 1 18 ? 9.094 1.735 -1.775 1 98.88 18 LEU B N 1
ATOM 816 C CA . LEU B 1 18 ? 8.203 2.875 -1.604 1 98.88 18 LEU B CA 1
ATOM 817 C C . LEU B 1 18 ? 7.375 2.73 -0.331 1 98.88 18 LEU B C 1
ATOM 819 O O . LEU B 1 18 ? 7.094 3.721 0.346 1 98.88 18 LEU B O 1
ATOM 823 N N . GLY B 1 19 ? 6.988 1.494 -0.041 1 98.69 19 GLY B N 1
ATOM 824 C CA . GLY B 1 19 ? 6.246 1.25 1.185 1 98.69 19 GLY B CA 1
ATOM 825 C C . GLY B 1 19 ? 7.035 1.578 2.438 1 98.69 19 GLY B C 1
ATOM 826 O O . GLY B 1 19 ? 6.5 2.168 3.379 1 98.69 19 GLY B O 1
ATOM 827 N N . ILE B 1 20 ? 8.258 1.262 2.477 1 98.69 20 ILE B N 1
ATOM 828 C CA . ILE B 1 20 ? 9.125 1.534 3.613 1 98.69 20 ILE B CA 1
ATOM 829 C C . ILE B 1 20 ? 9.312 3.043 3.773 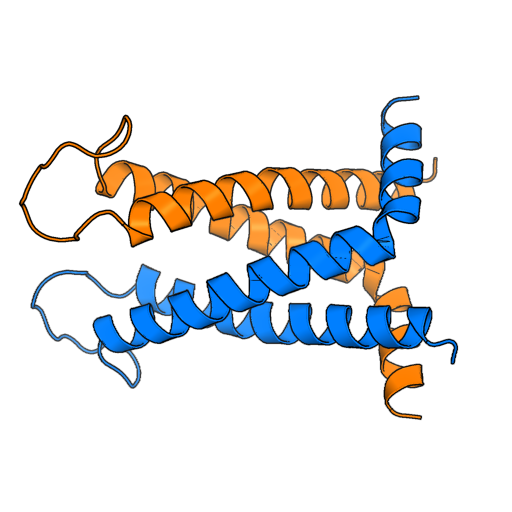1 98.69 20 ILE B C 1
ATOM 831 O O . ILE B 1 20 ? 9.18 3.576 4.879 1 98.69 20 ILE B O 1
ATOM 835 N N . LEU B 1 21 ? 9.594 3.705 2.719 1 98.69 21 LEU B N 1
ATOM 836 C CA . LEU B 1 21 ? 9.781 5.152 2.748 1 98.69 21 LEU B CA 1
ATOM 837 C C . LEU B 1 21 ? 8.5 5.859 3.178 1 98.69 21 LEU B C 1
ATOM 839 O O . LEU B 1 21 ? 8.547 6.816 3.955 1 98.69 21 LEU B O 1
ATOM 843 N N . LEU B 1 22 ? 7.438 5.363 2.65 1 98.81 22 LEU B N 1
ATOM 844 C CA . LEU B 1 22 ? 6.133 5.93 2.986 1 98.81 22 LEU B CA 1
ATOM 845 C C . LEU B 1 22 ? 5.805 5.699 4.457 1 98.81 22 LEU B C 1
ATOM 847 O O . LEU B 1 22 ? 5.309 6.602 5.133 1 98.81 22 LEU B O 1
ATOM 851 N N . PHE B 1 23 ? 6.078 4.543 4.949 1 98.5 23 PHE B N 1
ATOM 852 C CA . PHE B 1 23 ? 5.805 4.23 6.344 1 98.5 23 PHE B CA 1
ATOM 853 C C . PHE B 1 23 ? 6.656 5.094 7.27 1 98.5 23 PHE B C 1
ATOM 855 O O . PHE B 1 23 ? 6.152 5.66 8.242 1 98.5 23 PHE B O 1
ATOM 862 N N . ILE B 1 24 ? 7.883 5.203 7.004 1 97.06 24 ILE B N 1
ATOM 863 C CA . ILE B 1 24 ? 8.805 5.977 7.832 1 97.06 24 ILE B CA 1
ATOM 864 C C . ILE B 1 24 ? 8.383 7.445 7.828 1 97.06 24 ILE B C 1
ATOM 866 O O . ILE B 1 24 ? 8.281 8.07 8.883 1 97.06 24 ILE B O 1
ATOM 870 N N . SER B 1 25 ? 8.117 8.023 6.648 1 96.25 25 SER B N 1
ATOM 871 C CA . SER B 1 25 ? 7.719 9.422 6.574 1 96.25 25 SER B CA 1
ATOM 872 C C . SER B 1 25 ? 6.379 9.656 7.262 1 96.25 25 SER B C 1
ATOM 874 O O . SER B 1 25 ? 6.18 10.68 7.918 1 96.25 25 SER B O 1
ATOM 876 N N . GLY B 1 26 ? 5.473 8.727 7.152 1 96.25 26 GLY B N 1
ATOM 877 C CA . GLY B 1 26 ? 4.207 8.82 7.863 1 96.25 26 GLY B CA 1
ATOM 878 C C . GLY B 1 26 ? 4.363 8.773 9.367 1 96.25 26 GLY B C 1
ATOM 879 O O . GLY B 1 26 ? 3.666 9.492 10.094 1 96.25 26 GLY B O 1
ATOM 880 N N . LEU B 1 27 ? 5.234 7.926 9.852 1 95.88 27 LEU B N 1
ATOM 881 C CA . LEU B 1 27 ? 5.492 7.84 11.281 1 95.88 27 LEU B CA 1
ATOM 882 C C . LEU B 1 27 ? 6.078 9.148 11.805 1 95.88 27 LEU B C 1
ATOM 884 O O . LEU B 1 27 ? 5.703 9.609 12.891 1 95.88 27 LEU B O 1
ATOM 888 N N . VAL B 1 28 ? 7 9.664 11.109 1 93.44 28 VAL B N 1
ATOM 889 C CA . VAL B 1 28 ? 7.582 10.945 11.492 1 93.44 28 VAL B CA 1
ATOM 890 C C . VAL B 1 28 ? 6.484 12.008 11.578 1 93.44 28 VAL B C 1
ATOM 892 O O . VAL B 1 28 ? 6.422 12.766 12.547 1 93.44 28 VAL B O 1
ATOM 895 N N . LEU B 1 29 ? 5.602 12.062 10.594 1 92.81 29 LEU B N 1
ATOM 896 C CA . LEU B 1 29 ? 4.531 13.055 10.578 1 92.81 29 LEU B CA 1
ATOM 897 C C . LEU B 1 29 ? 3.537 12.789 11.711 1 92.81 29 LEU B C 1
ATOM 899 O O . LEU B 1 29 ? 2.994 13.727 12.297 1 92.81 29 LEU B O 1
ATOM 903 N N . TYR B 1 30 ? 3.352 11.578 11.938 1 92.69 30 TYR B N 1
ATOM 904 C CA . TYR B 1 30 ? 2.432 11.195 13.008 1 92.69 30 TYR B CA 1
ATOM 905 C C . TYR B 1 30 ? 2.902 11.734 14.352 1 92.69 30 TYR B C 1
ATOM 907 O O . TYR B 1 30 ? 2.094 12.195 15.164 1 92.69 30 TYR B O 1
ATOM 915 N N . PHE B 1 31 ? 4.137 11.766 14.547 1 90.19 31 PHE B N 1
ATOM 916 C CA . PHE B 1 31 ? 4.672 12.148 15.844 1 90.19 31 PHE B CA 1
ATOM 917 C C . PHE B 1 31 ? 5.109 13.609 15.836 1 90.19 31 PHE B C 1
ATOM 919 O O . PHE B 1 31 ? 5.531 14.141 16.875 1 90.19 31 PHE B O 1
ATOM 926 N N . THR B 1 32 ? 5.07 14.242 14.68 1 83.81 32 THR B N 1
ATOM 927 C CA . THR B 1 32 ? 5.441 15.648 14.602 1 83.81 32 THR B CA 1
ATOM 928 C C . THR B 1 32 ? 4.203 16.547 14.656 1 83.81 32 THR B C 1
ATOM 930 O O . THR B 1 32 ? 3.342 16.469 13.781 1 83.81 32 THR B O 1
ATOM 933 N N . PRO B 1 33 ? 4.117 17.406 15.617 1 75.19 33 PRO B N 1
ATOM 934 C CA . PRO B 1 33 ? 2.93 18.25 15.773 1 75.19 33 PRO B CA 1
ATOM 935 C C . PRO B 1 33 ? 2.781 19.266 14.656 1 75.19 33 PRO B C 1
ATOM 937 O O . PRO B 1 33 ? 3.779 19.688 14.062 1 75.19 33 PRO B O 1
ATOM 940 N N . SER B 1 34 ? 1.616 19.766 14.016 1 72.06 34 SER B N 1
ATOM 941 C CA . SER B 1 34 ? 1.346 20.719 12.938 1 72.06 34 SER B CA 1
ATOM 942 C C . SER B 1 34 ? 1.668 22.141 13.367 1 72.06 34 SER B C 1
ATOM 944 O O . SER B 1 34 ? 1.941 23 12.523 1 72.06 34 SER B O 1
ATOM 946 N N . GLY B 1 35 ? 1.5 22.484 14.609 1 59.81 35 GLY B N 1
ATOM 947 C CA . GLY B 1 35 ? 1.738 23.844 15.086 1 59.81 35 GLY B CA 1
ATOM 948 C C . GLY B 1 35 ? 3.197 24.25 15.016 1 59.81 35 GLY B C 1
ATOM 949 O O . GLY B 1 35 ? 4.043 23.484 14.555 1 59.81 35 GLY B O 1
ATOM 950 N N . ARG B 1 36 ? 3.342 25.812 14.922 1 54.16 36 ARG B N 1
ATOM 951 C CA . ARG B 1 36 ? 4.613 26.531 14.859 1 54.16 36 ARG B CA 1
ATOM 952 C C . ARG B 1 36 ? 5.676 25.828 15.703 1 54.16 36 ARG B C 1
ATOM 954 O O . ARG B 1 36 ? 6.805 26.312 15.82 1 54.16 36 ARG B O 1
ATOM 961 N N . ALA B 1 37 ? 5.18 25.25 16.562 1 48.5 37 ALA B N 1
ATOM 962 C CA . ALA B 1 37 ? 6.328 24.891 17.375 1 48.5 37 ALA B CA 1
ATOM 963 C C . ALA B 1 37 ? 7.367 24.125 16.562 1 48.5 37 ALA B C 1
ATOM 965 O O . ALA B 1 37 ? 7.027 23.156 15.867 1 48.5 37 ALA B O 1
ATOM 966 N N . HIS B 1 38 ? 8.281 24.938 15.969 1 49.19 38 HIS B N 1
ATOM 967 C CA . HIS B 1 38 ? 9.469 24.562 15.203 1 49.19 38 HIS B CA 1
ATOM 968 C C . HIS B 1 38 ? 9.867 23.125 15.461 1 49.19 38 HIS B C 1
ATOM 970 O O . HIS B 1 38 ? 10.922 22.672 15 1 49.19 38 HIS B O 1
ATOM 976 N N . GLU B 1 39 ? 9.5 22.75 16.75 1 46 39 GLU B N 1
ATOM 977 C CA . GLU B 1 39 ? 10.578 21.969 17.344 1 46 39 GLU B CA 1
ATOM 978 C C . GLU B 1 39 ? 11.086 20.922 16.344 1 46 39 GLU B C 1
ATOM 980 O O . GLU B 1 39 ? 10.43 20.625 15.352 1 46 39 GLU B O 1
ATOM 985 N N . PHE B 1 40 ? 12.078 20.375 16.75 1 46.25 40 PHE B N 1
ATOM 986 C CA . PHE B 1 40 ? 13.305 19.641 16.469 1 46.25 40 PHE B CA 1
ATOM 987 C C . PHE B 1 40 ? 13.016 18.406 15.602 1 46.25 40 PHE B C 1
ATOM 989 O O . PHE B 1 40 ? 13.906 17.609 15.344 1 46.25 40 PHE B O 1
ATOM 996 N N . ILE B 1 41 ? 11.695 17.781 15.398 1 53.53 41 ILE B N 1
ATOM 997 C CA . ILE B 1 41 ? 12.141 16.422 15.664 1 53.53 41 ILE B CA 1
ATOM 998 C C . ILE B 1 41 ? 13.18 16 14.633 1 53.53 41 ILE B C 1
ATOM 1000 O O . ILE B 1 41 ? 14.281 15.578 14.984 1 53.53 41 ILE B O 1
ATOM 1004 N N . ILE B 1 42 ? 12.805 15.094 13.547 1 65.56 42 ILE B N 1
ATOM 1005 C CA . ILE B 1 42 ? 13.797 14.203 12.945 1 65.56 42 ILE B CA 1
ATOM 1006 C C . ILE B 1 42 ? 14.258 14.773 11.609 1 65.56 42 ILE B C 1
ATOM 1008 O O . ILE B 1 42 ? 13.586 14.602 10.586 1 65.56 42 ILE B O 1
ATOM 1012 N N . PHE B 1 43 ? 15.5 15.344 11.516 1 75.12 43 PHE B N 1
ATOM 1013 C CA . PHE B 1 43 ? 16.438 15.625 10.43 1 75.12 43 PHE B CA 1
ATOM 1014 C C . PHE B 1 43 ? 15.922 16.766 9.555 1 75.12 43 PHE B C 1
ATOM 1016 O O . PHE B 1 43 ? 16.703 17.578 9.062 1 75.12 43 PHE B O 1
ATOM 1023 N N . MET B 1 44 ? 14.516 16.953 9.375 1 84.62 44 MET B N 1
ATOM 1024 C CA . MET B 1 44 ? 13.914 17.938 8.477 1 84.62 44 MET B CA 1
ATOM 1025 C C . MET B 1 44 ? 12.664 18.547 9.086 1 84.62 44 MET B C 1
ATOM 1027 O O . MET B 1 44 ? 12.172 18.062 10.117 1 84.62 44 MET B O 1
ATOM 1031 N N . SER B 1 45 ? 12.227 19.766 8.492 1 85.44 45 SER B N 1
ATOM 1032 C CA . SER B 1 45 ? 10.977 20.375 8.93 1 85.44 45 SER B CA 1
ATOM 1033 C C . SER B 1 45 ? 9.781 19.469 8.648 1 85.44 45 SER B C 1
ATOM 1035 O O . SER B 1 45 ? 9.859 18.578 7.797 1 85.44 45 SER B O 1
ATOM 1037 N N . ARG B 1 46 ? 8.688 19.703 9.234 1 87.69 46 ARG B N 1
ATOM 1038 C CA . ARG B 1 46 ? 7.457 18.953 8.992 1 87.69 46 ARG B CA 1
ATOM 1039 C C . ARG B 1 46 ? 6.988 19.109 7.551 1 87.69 46 ARG B C 1
ATOM 1041 O O . ARG B 1 46 ? 6.484 18.172 6.945 1 87.69 46 ARG B O 1
ATOM 1048 N N . GLY B 1 47 ? 7.07 20.391 7.082 1 87.81 47 GLY B N 1
ATOM 1049 C CA . GLY B 1 47 ? 6.699 20.641 5.699 1 87.81 47 GLY B CA 1
ATOM 1050 C C . GLY B 1 47 ? 7.508 19.828 4.711 1 87.81 47 GLY B C 1
ATOM 1051 O O . GLY B 1 47 ? 6.969 19.344 3.713 1 87.81 47 GLY B O 1
ATOM 1052 N N . SER B 1 48 ? 8.781 19.703 4.984 1 91.56 48 SER B N 1
ATOM 1053 C CA . SER B 1 48 ? 9.641 18.891 4.121 1 91.56 48 SER B CA 1
ATOM 1054 C C . SER B 1 48 ? 9.258 17.422 4.188 1 91.56 48 SER B C 1
ATOM 1056 O O . SER B 1 48 ? 9.227 16.734 3.162 1 91.56 48 SER B O 1
ATOM 1058 N N . TRP B 1 49 ? 8.969 16.938 5.348 1 93.12 49 TRP B N 1
ATOM 1059 C CA . TRP B 1 49 ? 8.523 15.562 5.504 1 93.12 49 TRP B CA 1
ATOM 1060 C C . TRP B 1 49 ? 7.207 15.328 4.762 1 93.12 49 TRP B C 1
ATOM 1062 O O . TRP B 1 49 ? 7.02 14.281 4.137 1 93.12 49 TRP B O 1
ATOM 1072 N N . ARG B 1 50 ? 6.328 16.219 4.855 1 92.56 50 ARG B N 1
ATOM 1073 C CA . ARG B 1 50 ? 5.051 16.109 4.156 1 92.56 50 ARG B CA 1
ATOM 1074 C C . ARG B 1 50 ? 5.258 16.062 2.646 1 92.56 50 ARG B C 1
ATOM 1076 O O . ARG B 1 50 ? 4.602 15.289 1.946 1 92.56 50 ARG B O 1
ATOM 1083 N N . TYR B 1 51 ? 6.102 16.938 2.174 1 94.81 51 TYR B N 1
ATOM 1084 C CA . TYR B 1 51 ? 6.418 16.984 0.752 1 94.81 51 TYR B CA 1
ATOM 1085 C C . TYR B 1 51 ? 6.902 15.625 0.261 1 94.81 51 TYR B C 1
ATOM 1087 O O . TYR B 1 51 ? 6.371 15.086 -0.711 1 94.81 51 TYR B O 1
ATOM 1095 N N . TRP B 1 52 ? 7.867 15.062 0.913 1 96.69 52 TRP B N 1
ATOM 1096 C CA . TRP B 1 52 ? 8.406 13.766 0.53 1 96.69 52 TRP B CA 1
ATOM 1097 C C . TRP B 1 52 ? 7.355 12.672 0.697 1 96.69 52 TRP B C 1
ATOM 1099 O O . TRP B 1 52 ? 7.219 11.789 -0.16 1 96.69 52 TRP B O 1
ATOM 1109 N N . HIS B 1 53 ? 6.613 12.664 1.786 1 97.81 53 HIS B N 1
ATOM 1110 C CA . HIS B 1 53 ? 5.535 11.703 1.996 1 97.81 53 HIS B CA 1
ATOM 1111 C C . HIS B 1 53 ? 4.551 11.719 0.833 1 97.81 53 HIS B C 1
ATOM 1113 O O . HIS B 1 53 ? 4.148 10.664 0.34 1 97.81 53 HIS B O 1
ATOM 1119 N N . ASP B 1 54 ? 4.211 12.914 0.42 1 97.81 54 ASP B N 1
ATOM 1120 C CA . ASP B 1 54 ? 3.254 13.031 -0.676 1 97.81 54 ASP B CA 1
ATOM 1121 C C . ASP B 1 54 ? 3.822 12.445 -1.967 1 97.81 54 ASP B C 1
ATOM 1123 O O . ASP B 1 54 ? 3.107 11.789 -2.725 1 97.81 54 ASP B O 1
ATOM 1127 N N . ILE B 1 55 ? 5.07 12.727 -2.273 1 98.56 55 ILE B N 1
ATOM 1128 C CA . ILE B 1 55 ? 5.715 12.164 -3.453 1 98.56 55 ILE B CA 1
ATOM 1129 C C . ILE B 1 55 ? 5.703 10.633 -3.373 1 98.56 55 ILE B C 1
ATOM 1131 O O . ILE B 1 55 ? 5.328 9.961 -4.332 1 98.56 55 ILE B O 1
ATOM 1135 N N . PHE B 1 56 ? 6.078 10.07 -2.242 1 98.81 56 PHE B N 1
ATOM 1136 C CA . PHE B 1 56 ? 6.09 8.625 -2.045 1 98.81 56 PHE B CA 1
ATOM 1137 C C . PHE B 1 56 ? 4.68 8.047 -2.166 1 98.81 56 PHE B C 1
ATOM 1139 O O . PHE B 1 56 ? 4.492 6.969 -2.729 1 98.81 56 PHE B O 1
ATOM 1146 N N . ALA B 1 57 ? 3.746 8.766 -1.672 1 98.88 57 ALA B N 1
ATOM 1147 C CA . ALA B 1 57 ? 2.363 8.297 -1.688 1 98.88 57 ALA B CA 1
ATOM 1148 C C . ALA B 1 57 ? 1.821 8.234 -3.113 1 98.88 57 ALA B C 1
ATOM 1150 O O . ALA B 1 57 ? 1.158 7.27 -3.492 1 98.88 57 ALA B O 1
ATOM 1151 N N . PHE B 1 58 ? 2.066 9.242 -3.895 1 98.75 58 PHE B N 1
ATOM 1152 C CA . PHE B 1 58 ? 1.61 9.242 -5.281 1 98.75 58 PHE B CA 1
ATOM 1153 C C . PHE B 1 58 ? 2.336 8.172 -6.09 1 98.75 58 PHE B C 1
ATOM 1155 O O . PHE B 1 58 ? 1.724 7.48 -6.906 1 98.75 58 PHE B O 1
ATOM 1162 N N . ALA B 1 59 ? 3.592 8.055 -5.875 1 98.81 59 ALA B N 1
ATOM 1163 C CA . ALA B 1 59 ? 4.363 7.016 -6.551 1 98.81 59 ALA B CA 1
ATOM 1164 C C . ALA B 1 59 ? 3.869 5.625 -6.16 1 98.81 59 ALA B C 1
ATOM 1166 O O . ALA B 1 59 ? 3.723 4.75 -7.016 1 98.81 59 ALA B O 1
ATOM 1167 N N . PHE B 1 60 ? 3.682 5.371 -4.863 1 98.88 60 PHE B N 1
ATOM 1168 C CA . PHE B 1 60 ? 3.195 4.09 -4.371 1 98.88 60 PHE B CA 1
ATOM 1169 C C . PHE B 1 60 ? 1.825 3.77 -4.957 1 98.88 60 PHE B C 1
ATOM 1171 O O . PHE B 1 60 ? 1.563 2.629 -5.348 1 98.88 60 PHE B O 1
ATOM 1178 N N . SER B 1 61 ? 0.972 4.766 -5.004 1 98.75 61 SER B N 1
ATOM 1179 C CA . SER B 1 61 ? -0.355 4.566 -5.574 1 98.75 61 SER B CA 1
ATOM 1180 C C . SER B 1 61 ? -0.27 4.199 -7.055 1 98.75 61 SER B C 1
ATOM 1182 O O . SER B 1 61 ? -0.952 3.281 -7.512 1 98.75 61 SER B O 1
ATOM 1184 N N . GLY B 1 62 ? 0.524 4.953 -7.832 1 98.56 62 GLY B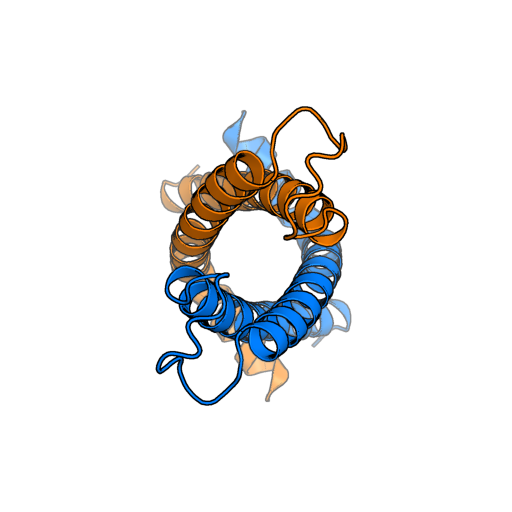 N 1
ATOM 1185 C CA . GLY B 1 62 ? 0.731 4.605 -9.227 1 98.56 62 GLY B CA 1
ATOM 1186 C C . GLY B 1 62 ? 1.279 3.201 -9.422 1 98.56 62 GLY B C 1
ATOM 1187 O O . GLY B 1 62 ? 0.781 2.443 -10.25 1 98.56 62 GLY B O 1
ATOM 1188 N N . SER B 1 63 ? 2.268 2.838 -8.68 1 98.62 63 SER B N 1
ATOM 1189 C CA . SER B 1 63 ? 2.861 1.507 -8.742 1 98.62 63 SER B CA 1
ATOM 1190 C C . SER B 1 63 ? 1.855 0.434 -8.336 1 98.62 63 SER B C 1
ATOM 1192 O O . SER B 1 63 ? 1.871 -0.674 -8.883 1 98.62 63 SER B O 1
ATOM 1194 N N . SER B 1 64 ? 0.978 0.748 -7.383 1 98.69 64 SER B N 1
ATOM 1195 C CA . SER B 1 64 ? -0.044 -0.195 -6.941 1 98.69 64 SER B CA 1
ATOM 1196 C C . SER B 1 64 ? -1.03 -0.508 -8.062 1 98.69 64 SER B C 1
ATOM 1198 O O . SER B 1 64 ? -1.475 -1.649 -8.203 1 98.69 64 SER B O 1
ATOM 1200 N N . LEU B 1 65 ? -1.365 0.511 -8.828 1 98.56 65 LEU B N 1
ATOM 1201 C CA . LEU B 1 65 ? -2.242 0.287 -9.977 1 98.56 65 LEU B CA 1
ATOM 1202 C C . LEU B 1 65 ? -1.584 -0.641 -10.992 1 98.56 65 LEU B C 1
ATOM 1204 O O . LEU B 1 65 ? -2.232 -1.541 -11.523 1 98.56 65 LEU B O 1
ATOM 1208 N N . ILE B 1 66 ? -0.371 -0.465 -11.25 1 98.5 66 ILE B N 1
ATOM 1209 C CA . ILE B 1 66 ? 0.381 -1.326 -12.156 1 98.5 66 ILE B CA 1
ATOM 1210 C C . ILE B 1 66 ? 0.467 -2.736 -11.578 1 98.5 66 ILE B C 1
ATOM 1212 O O . ILE B 1 66 ? 0.279 -3.721 -12.289 1 98.5 66 ILE B O 1
ATOM 1216 N N . HIS B 1 67 ? 0.791 -2.809 -10.258 1 98.19 67 HIS B N 1
ATOM 1217 C CA . HIS B 1 67 ? 0.842 -4.074 -9.539 1 98.19 67 HIS B CA 1
ATOM 1218 C C . HIS B 1 67 ? -0.465 -4.844 -9.688 1 98.19 67 HIS B C 1
ATOM 1220 O O . HIS B 1 67 ? -0.457 -6.031 -10.031 1 98.19 67 HIS B O 1
ATOM 1226 N N . ILE B 1 68 ? -1.545 -4.195 -9.477 1 98.06 68 ILE B N 1
ATOM 1227 C CA . ILE B 1 68 ? -2.855 -4.824 -9.594 1 98.06 68 ILE B CA 1
ATOM 1228 C C . ILE B 1 68 ? -3.086 -5.266 -11.039 1 98.06 68 ILE B C 1
ATOM 1230 O O . ILE B 1 68 ? -3.598 -6.359 -11.289 1 98.06 68 ILE B O 1
ATOM 1234 N N . TYR B 1 69 ? -2.74 -4.43 -11.953 1 97.94 69 TYR B N 1
ATOM 1235 C CA . TYR B 1 69 ? -2.924 -4.742 -13.367 1 97.94 69 TYR B CA 1
ATOM 1236 C C . TYR B 1 69 ? -2.207 -6.035 -13.742 1 97.94 69 TYR B C 1
ATOM 1238 O O . TYR B 1 69 ? -2.803 -6.93 -14.344 1 97.94 69 TYR B O 1
ATOM 1246 N N . PHE B 1 70 ? -0.987 -6.25 -13.328 1 96.62 70 PHE B N 1
ATOM 1247 C CA . PHE B 1 70 ? -0.179 -7.395 -13.734 1 96.62 70 PHE B CA 1
ATOM 1248 C C . PHE B 1 70 ? -0.51 -8.617 -12.891 1 96.62 70 PHE B C 1
ATOM 1250 O O . PHE B 1 70 ? -0.182 -9.75 -13.266 1 96.62 70 PHE B O 1
ATOM 1257 N N . ASN B 1 71 ? -1.165 -8.383 -11.711 1 96.38 71 ASN B N 1
ATOM 1258 C CA . ASN B 1 71 ? -1.531 -9.516 -10.867 1 96.38 71 ASN B CA 1
ATOM 1259 C C . ASN B 1 71 ? -3.045 -9.695 -10.789 1 96.38 71 ASN B C 1
ATOM 1261 O O . ASN B 1 71 ? -3.557 -10.289 -9.844 1 96.38 71 ASN B O 1
ATOM 1265 N N . PHE B 1 72 ? -3.766 -9.18 -11.797 1 96.88 72 PHE B N 1
ATOM 1266 C CA . PHE B 1 72 ? -5.223 -9.156 -11.75 1 96.88 72 PHE B CA 1
ATOM 1267 C C . PHE B 1 72 ? -5.793 -10.562 -11.836 1 96.88 72 PHE B C 1
ATOM 1269 O O . PHE B 1 72 ? -6.801 -10.875 -11.195 1 96.88 72 PHE B O 1
ATOM 1276 N N . ARG B 1 73 ? -5.199 -11.398 -12.633 1 95.69 73 ARG B N 1
ATOM 1277 C CA . ARG B 1 73 ? -5.676 -12.773 -12.75 1 95.69 73 ARG B CA 1
ATOM 1278 C C . ARG B 1 73 ? -5.574 -13.508 -11.422 1 95.69 73 ARG B C 1
ATOM 1280 O O . ARG B 1 73 ? -6.516 -14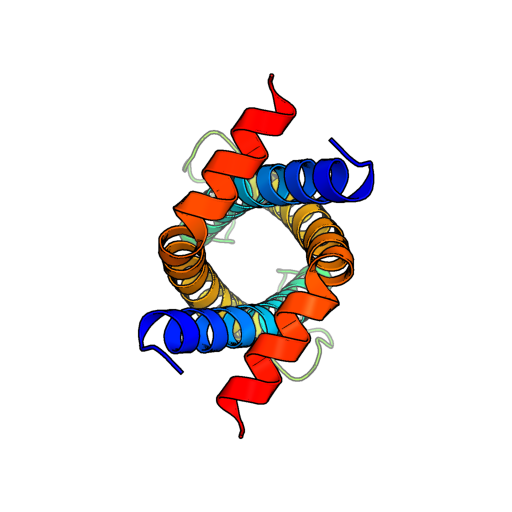.195 -11.008 1 95.69 73 ARG B O 1
ATOM 1287 N N . SER B 1 74 ? -4.402 -13.375 -10.82 1 94.69 74 SER B N 1
ATOM 1288 C CA . SER B 1 74 ? -4.223 -13.977 -9.5 1 94.69 74 SER B CA 1
ATOM 1289 C C . SER B 1 74 ? -5.242 -13.445 -8.508 1 94.69 74 SER B C 1
ATOM 1291 O O . SER B 1 74 ? -5.836 -14.211 -7.746 1 94.69 74 SER B O 1
ATOM 1293 N N . LEU B 1 75 ? -5.5 -12.18 -8.516 1 96.56 75 LEU B N 1
ATOM 1294 C CA . LEU B 1 75 ? -6.461 -11.555 -7.617 1 96.56 75 LEU B CA 1
ATOM 1295 C C . LEU B 1 75 ? -7.867 -12.094 -7.855 1 96.56 75 LEU B C 1
ATOM 1297 O O . LEU B 1 75 ? -8.586 -12.391 -6.902 1 96.56 75 LEU B O 1
ATOM 1301 N N . LYS B 1 76 ? -8.188 -12.203 -9.055 1 96.5 76 LYS B N 1
ATOM 1302 C CA . LYS B 1 76 ? -9.508 -12.703 -9.422 1 96.5 76 LYS B CA 1
ATOM 1303 C C . LYS B 1 76 ? -9.711 -14.141 -8.938 1 96.5 76 LYS B C 1
ATOM 1305 O O . LYS B 1 76 ? -10.766 -14.477 -8.398 1 96.5 76 LYS B O 1
ATOM 1310 N N . VAL B 1 77 ? -8.797 -15.008 -9.117 1 95.19 77 VAL B N 1
ATOM 1311 C CA . VAL B 1 77 ? -8.867 -16.406 -8.703 1 95.19 77 VAL B CA 1
ATOM 1312 C C . VAL B 1 77 ? -9 -16.484 -7.184 1 95.19 77 VAL B C 1
ATOM 1314 O O . VAL B 1 77 ? -9.836 -17.234 -6.668 1 95.19 77 VAL B O 1
ATOM 1317 N N . LEU B 1 78 ? -8.203 -15.672 -6.48 1 94.44 78 LEU B N 1
ATOM 1318 C CA . LEU B 1 78 ? -8.25 -15.664 -5.023 1 94.44 78 LEU B CA 1
ATOM 1319 C C . LEU B 1 78 ? -9.609 -15.188 -4.523 1 94.44 78 LEU B C 1
ATOM 1321 O O . LEU B 1 78 ? -10.188 -15.789 -3.617 1 94.44 78 LEU B O 1
ATOM 1325 N N . ALA B 1 79 ? -10.125 -14.156 -5.109 1 93.38 79 ALA B N 1
ATOM 1326 C CA . ALA B 1 79 ? -11.422 -13.602 -4.719 1 93.38 79 ALA B CA 1
ATOM 1327 C C . ALA B 1 79 ? -12.539 -14.609 -4.949 1 93.38 79 ALA B C 1
ATOM 1329 O O . ALA B 1 79 ? -13.422 -14.773 -4.102 1 93.38 79 ALA B O 1
ATOM 1330 N N . ARG B 1 80 ? -12.484 -15.289 -6.02 1 94.06 80 ARG B N 1
ATOM 1331 C CA . ARG B 1 80 ? -13.5 -16.281 -6.344 1 94.06 80 ARG B CA 1
ATOM 1332 C C . ARG B 1 80 ? -13.477 -17.438 -5.34 1 94.06 80 ARG B C 1
ATOM 1334 O O . ARG B 1 80 ? -14.531 -17.922 -4.922 1 94.06 80 ARG B O 1
ATOM 1341 N N . ARG B 1 81 ? -12.375 -17.828 -4.902 1 90.56 81 ARG B N 1
ATOM 1342 C CA . ARG B 1 81 ? -12.234 -18.922 -3.951 1 90.56 81 ARG B CA 1
ATOM 1343 C C . ARG B 1 81 ? -12.742 -18.516 -2.57 1 90.56 81 ARG B C 1
ATOM 1345 O O . ARG B 1 81 ? -13.266 -19.359 -1.832 1 90.56 81 ARG B O 1
ATOM 1352 N N . LEU B 1 82 ? -12.617 -17.281 -2.275 1 89.44 82 LEU B N 1
ATOM 1353 C CA . LEU B 1 82 ? -13.039 -16.781 -0.969 1 89.44 82 LEU B CA 1
ATOM 1354 C C . LEU B 1 82 ? -14.555 -16.719 -0.872 1 89.44 82 LEU B C 1
ATOM 1356 O O . LEU B 1 82 ? -15.125 -16.922 0.205 1 89.44 82 LEU B O 1
ATOM 1360 N N . PHE B 1 83 ? -15.188 -16.531 -1.931 1 88.19 83 PHE B N 1
ATOM 1361 C CA . PHE B 1 83 ? -16.625 -16.297 -1.881 1 88.19 83 PHE B CA 1
ATOM 1362 C C . PHE B 1 83 ? -17.391 -17.484 -2.463 1 88.19 83 PHE B C 1
ATOM 1364 O O . PHE B 1 83 ? -18.609 -17.453 -2.564 1 88.19 83 PHE B O 1
ATOM 1371 N N . SER B 1 84 ? -16.734 -18.531 -2.91 1 84.44 84 SER B N 1
ATOM 1372 C CA . SER B 1 84 ? -17.375 -19.766 -3.348 1 84.44 84 SER B CA 1
ATOM 1373 C C . SER B 1 84 ? -17.422 -20.797 -2.227 1 84.44 84 SER B C 1
ATOM 1375 O O . SER B 1 84 ? -16.594 -20.766 -1.317 1 84.44 84 SER B O 1
#